Protein AF-A0A8T0YE63-F1 (afdb_monomer_lite)

pLDDT: mean 84.58, std 11.73, range [47.5, 95.56]

Radius of gyration: 15.66 Å; chains: 1; bounding box: 38×42×37 Å

InterPro domains:
  IPR003615 HNH nuclease [PF13391] (4-63)

Structure (mmCIF, N/CA/C/O backbone):
data_AF-A0A8T0YE63-F1
#
_entry.id   AF-A0A8T0YE63-F1
#
loop_
_atom_site.group_PDB
_atom_site.id
_atom_site.type_symbol
_atom_site.label_atom_id
_atom_site.label_alt_id
_atom_site.label_comp_id
_atom_site.label_asym_id
_atom_site.label_entity_id
_atom_site.label_seq_id
_atom_site.pdbx_PDB_ins_code
_atom_site.Cartn_x
_atom_site.Cartn_y
_atom_site.Cartn_z
_atom_site.occupancy
_atom_site.B_iso_or_equiv
_atom_site.auth_seq_id
_atom_site.auth_comp_id
_atom_site.auth_asym_id
_atom_site.auth_atom_id
_atom_site.pdbx_PDB_model_num
ATOM 1 N N . MET A 1 1 ? -9.826 7.645 -11.049 1.00 80.56 1 MET A N 1
ATOM 2 C CA . MET A 1 1 ? -9.793 6.708 -9.906 1.00 80.56 1 MET A CA 1
ATOM 3 C C . MET A 1 1 ? -9.048 5.464 -10.347 1.00 80.56 1 MET A C 1
ATOM 5 O O . MET A 1 1 ? -9.221 5.079 -11.497 1.00 80.56 1 MET A O 1
ATOM 9 N N . LEU A 1 2 ? -8.226 4.877 -9.484 1.00 87.38 2 LEU A N 1
ATOM 10 C CA . LEU A 1 2 ? -7.536 3.605 -9.713 1.00 87.38 2 LEU A CA 1
ATOM 11 C C . LEU A 1 2 ? -7.797 2.673 -8.531 1.00 87.38 2 LEU A C 1
ATOM 13 O O . LEU A 1 2 ? -7.897 3.144 -7.402 1.00 87.38 2 LEU A O 1
ATOM 17 N N . LEU A 1 3 ? -7.921 1.375 -8.793 1.00 87.38 3 LEU A N 1
ATOM 18 C CA . LEU A 1 3 ? -8.092 0.364 -7.751 1.00 87.38 3 LEU A CA 1
ATOM 19 C C . LEU A 1 3 ? -6.775 0.182 -6.986 1.00 87.38 3 LEU A C 1
ATOM 21 O O . LEU A 1 3 ? -5.743 -0.043 -7.607 1.00 87.38 3 LEU A O 1
ATOM 25 N N . CYS A 1 4 ? -6.813 0.228 -5.657 1.00 89.12 4 CYS A N 1
ATOM 26 C CA . CYS A 1 4 ? -5.767 -0.361 -4.830 1.00 89.12 4 CYS A CA 1
ATOM 27 C C . CYS A 1 4 ? -6.081 -1.849 -4.628 1.00 89.12 4 CYS A C 1
ATOM 29 O O . CYS A 1 4 ? -7.078 -2.179 -3.990 1.00 89.12 4 CYS A O 1
ATOM 31 N N . MET A 1 5 ? -5.233 -2.741 -5.145 1.00 89.38 5 MET A N 1
ATOM 32 C CA . MET A 1 5 ? -5.470 -4.197 -5.142 1.00 89.38 5 MET A CA 1
ATOM 33 C C . MET A 1 5 ? -5.422 -4.831 -3.743 1.00 89.38 5 MET A C 1
ATOM 35 O O . MET A 1 5 ? -6.058 -5.853 -3.500 1.00 89.38 5 MET A O 1
ATOM 39 N N . VAL A 1 6 ? -4.698 -4.221 -2.801 1.00 88.94 6 VAL A N 1
ATOM 40 C CA . VAL A 1 6 ? -4.614 -4.707 -1.410 1.00 88.94 6 VAL A CA 1
ATOM 41 C C . VAL A 1 6 ? -5.873 -4.358 -0.624 1.00 88.94 6 VAL A C 1
ATOM 43 O O . VAL A 1 6 ? -6.375 -5.161 0.153 1.00 88.94 6 VAL A O 1
ATOM 46 N N . MET A 1 7 ? -6.392 -3.151 -0.835 1.00 85.12 7 MET A N 1
ATOM 47 C CA . MET A 1 7 ? -7.549 -2.643 -0.100 1.00 85.12 7 MET A CA 1
ATOM 48 C C . MET A 1 7 ? -8.876 -2.913 -0.824 1.00 85.12 7 MET A C 1
ATOM 50 O O . MET A 1 7 ? -9.927 -2.751 -0.223 1.00 85.12 7 MET A O 1
ATOM 54 N N . ASN A 1 8 ? -8.836 -3.322 -2.097 1.00 84.00 8 ASN A N 1
ATOM 55 C CA . ASN A 1 8 ? -9.997 -3.521 -2.968 1.00 84.00 8 ASN A CA 1
ATOM 56 C C . ASN A 1 8 ? -10.913 -2.286 -3.085 1.00 84.00 8 ASN A C 1
ATOM 58 O O . ASN A 1 8 ? -12.138 -2.384 -3.094 1.00 84.00 8 ASN A O 1
ATOM 62 N N . ILE A 1 9 ? -10.308 -1.102 -3.178 1.00 81.75 9 ILE A N 1
ATOM 63 C CA . ILE A 1 9 ? -11.023 0.179 -3.239 1.00 81.75 9 ILE A CA 1
ATOM 64 C C . ILE A 1 9 ? -10.505 1.048 -4.379 1.00 81.75 9 ILE A C 1
ATOM 66 O O . ILE A 1 9 ? -9.311 1.067 -4.678 1.00 81.75 9 ILE A O 1
ATOM 70 N N . GLY A 1 10 ? -11.394 1.807 -5.014 1.00 83.25 10 GLY A N 1
ATOM 71 C CA . GLY A 1 10 ? -10.983 2.864 -5.932 1.00 83.25 10 GLY A CA 1
ATOM 72 C C . GLY A 1 10 ? -10.465 4.063 -5.146 1.00 83.25 10 GLY A C 1
ATOM 73 O O . GLY A 1 10 ? -11.158 4.545 -4.270 1.00 83.25 10 GLY A O 1
ATOM 74 N N . LEU A 1 11 ? -9.303 4.606 -5.486 1.00 85.00 11 LEU A N 1
ATOM 75 C CA . LEU A 1 11 ? -8.739 5.820 -4.889 1.00 85.00 11 LEU A CA 1
ATOM 76 C C . LEU A 1 11 ? -8.394 6.849 -5.981 1.00 85.00 11 LEU A C 1
ATOM 78 O O . LEU A 1 11 ? -8.320 6.498 -7.169 1.00 85.00 11 LEU A O 1
ATOM 82 N N . PRO A 1 12 ? -8.184 8.133 -5.635 1.00 87.56 12 PRO A N 1
ATOM 83 C CA . PRO A 1 12 ? -7.646 9.113 -6.573 1.00 87.56 12 PRO A CA 1
ATOM 84 C C . PRO A 1 12 ? -6.341 8.609 -7.204 1.00 87.56 12 PRO A C 1
ATOM 86 O O . PRO A 1 12 ? -5.456 8.094 -6.526 1.00 87.56 12 PRO A O 1
ATOM 89 N N . SER A 1 13 ? -6.189 8.764 -8.521 1.00 89.44 13 SER A N 1
ATOM 90 C CA . SER A 1 13 ? -5.016 8.240 -9.242 1.00 89.44 13 SER A CA 1
ATOM 91 C C . SER A 1 13 ? -3.697 8.897 -8.821 1.00 89.44 13 SER A C 1
ATOM 93 O O . SER A 1 13 ? -2.634 8.371 -9.107 1.00 89.44 13 SER A O 1
ATOM 95 N N . SER A 1 14 ? -3.745 10.042 -8.141 1.00 89.69 14 SER A N 1
ATOM 96 C CA . SER A 1 14 ? -2.580 10.734 -7.579 1.00 89.69 14 SER A CA 1
ATOM 97 C C . SER A 1 14 ? -1.979 10.035 -6.352 1.00 89.69 14 SER A C 1
ATOM 99 O O . SER A 1 14 ? -0.808 10.278 -6.027 1.00 89.69 14 SER A O 1
ATOM 101 N N . VAL A 1 15 ? -2.760 9.186 -5.676 1.00 90.94 15 VAL A N 1
ATOM 102 C CA . VAL A 1 15 ? -2.353 8.449 -4.469 1.00 90.94 15 VAL A CA 1
ATOM 103 C C . VAL A 1 15 ? -2.253 6.941 -4.687 1.00 90.94 15 VAL A C 1
ATOM 105 O O . VAL A 1 15 ? -1.862 6.222 -3.774 1.00 90.94 15 VAL A O 1
ATOM 108 N N . VAL A 1 16 ? -2.549 6.469 -5.897 1.00 92.62 16 VAL A N 1
ATOM 109 C CA . VAL A 1 16 ? -2.295 5.092 -6.330 1.00 92.62 16 VAL A CA 1
ATOM 110 C C . VAL A 1 16 ? -1.118 5.092 -7.292 1.00 92.62 16 VAL A C 1
ATOM 112 O O . VAL A 1 16 ? -0.994 5.990 -8.124 1.00 92.62 16 VAL A O 1
ATOM 115 N N . ILE A 1 17 ? -0.253 4.096 -7.178 1.00 94.75 17 ILE A N 1
ATOM 116 C CA . ILE A 1 17 ? 0.923 3.925 -8.024 1.00 94.75 17 ILE A CA 1
ATOM 117 C C . ILE A 1 17 ? 0.977 2.495 -8.562 1.00 94.75 17 ILE A C 1
ATOM 119 O O . ILE A 1 17 ? 0.570 1.555 -7.883 1.00 94.75 17 ILE A O 1
ATOM 123 N N . ALA A 1 18 ? 1.452 2.346 -9.798 1.00 93.94 18 ALA A N 1
ATOM 124 C CA . ALA A 1 18 ? 1.841 1.051 -10.338 1.00 93.94 18 ALA A CA 1
ATOM 125 C C . ALA A 1 18 ? 3.249 0.730 -9.824 1.00 93.94 18 ALA A C 1
ATOM 127 O O . ALA A 1 18 ? 4.222 1.318 -10.291 1.00 93.94 18 ALA A O 1
ATOM 128 N N . SER A 1 19 ? 3.330 -0.141 -8.825 1.00 94.06 19 SER A N 1
ATOM 129 C CA . SER A 1 19 ? 4.579 -0.596 -8.219 1.00 94.06 19 SER A CA 1
ATOM 130 C C . SER A 1 19 ? 5.047 -1.879 -8.898 1.00 94.06 19 SER A C 1
ATOM 132 O O . SER A 1 19 ? 4.235 -2.773 -9.146 1.00 94.06 19 SER A O 1
ATOM 134 N N . HIS A 1 20 ? 6.340 -1.975 -9.207 1.00 93.88 20 HIS A N 1
ATOM 135 C CA . HIS A 1 20 ? 6.931 -3.206 -9.727 1.00 93.88 20 HIS A CA 1
ATOM 136 C C . HIS A 1 20 ? 7.145 -4.217 -8.595 1.00 93.88 20 HIS A C 1
ATOM 138 O O . HIS A 1 20 ? 7.802 -3.897 -7.610 1.00 93.88 20 HIS A O 1
ATOM 144 N N . ILE A 1 21 ? 6.672 -5.455 -8.761 1.00 91.38 21 ILE A N 1
ATOM 145 C CA . ILE A 1 21 ? 6.924 -6.557 -7.816 1.00 91.38 21 ILE A CA 1
ATOM 146 C C . ILE A 1 21 ? 8.422 -6.877 -7.800 1.00 91.38 21 ILE A C 1
ATOM 148 O O . ILE A 1 21 ? 9.065 -6.888 -6.753 1.00 91.38 21 ILE A O 1
ATOM 152 N N . PHE A 1 22 ? 8.998 -7.107 -8.979 1.00 92.00 22 PHE A N 1
ATOM 153 C CA . PHE A 1 22 ? 10.435 -7.188 -9.176 1.00 92.00 22 PHE A CA 1
ATOM 154 C C . PHE A 1 22 ? 10.947 -5.824 -9.629 1.00 92.00 22 PHE A C 1
ATOM 156 O O . PHE A 1 22 ? 10.706 -5.407 -10.766 1.00 92.00 22 PHE A O 1
ATOM 163 N N . ARG A 1 23 ? 11.618 -5.116 -8.714 1.00 91.00 23 ARG A N 1
ATOM 164 C CA . ARG A 1 23 ? 11.999 -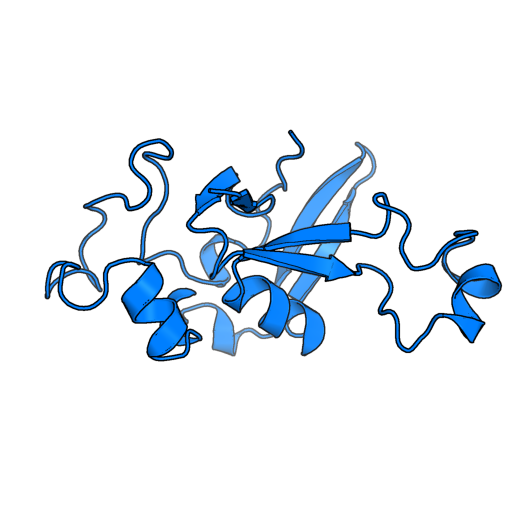3.708 -8.890 1.00 91.00 23 ARG A CA 1
ATOM 165 C C . ARG A 1 23 ? 12.789 -3.486 -10.176 1.00 91.00 23 ARG A C 1
ATOM 167 O O . ARG A 1 23 ? 13.722 -4.225 -10.493 1.00 91.00 23 ARG A O 1
ATOM 174 N N . ARG A 1 24 ? 12.467 -2.392 -10.870 1.00 91.19 24 ARG A N 1
ATOM 175 C CA . ARG A 1 24 ? 13.091 -2.003 -12.144 1.00 91.19 24 ARG A CA 1
ATOM 176 C C . ARG A 1 24 ? 14.618 -1.887 -12.069 1.00 91.19 24 ARG A C 1
ATOM 178 O O . ARG A 1 24 ? 15.307 -2.207 -13.031 1.00 91.19 24 ARG A O 1
ATOM 185 N N . GLU A 1 25 ? 15.160 -1.477 -10.923 1.00 92.25 25 GLU A N 1
ATOM 186 C CA . GLU A 1 25 ? 16.610 -1.399 -10.675 1.00 92.25 25 GLU A CA 1
ATOM 187 C C . GLU A 1 25 ? 17.334 -2.756 -10.794 1.00 92.25 25 GLU A C 1
ATOM 189 O O . GLU A 1 25 ? 18.544 -2.805 -11.028 1.00 92.25 25 GLU A O 1
ATOM 194 N N . HIS A 1 26 ? 16.594 -3.864 -10.691 1.00 92.12 26 HIS A N 1
ATOM 195 C CA . HIS A 1 26 ? 17.106 -5.226 -10.790 1.00 92.12 26 HIS A CA 1
ATOM 196 C C . HIS A 1 26 ? 16.907 -5.861 -12.172 1.00 92.12 26 HIS A C 1
ATOM 198 O O . HIS A 1 26 ? 17.144 -7.058 -12.305 1.00 92.12 26 HIS A O 1
ATOM 204 N N . ASP A 1 27 ? 16.549 -5.098 -13.213 1.00 93.75 27 ASP A N 1
ATOM 205 C CA . ASP A 1 27 ? 16.280 -5.594 -14.580 1.00 93.75 27 ASP A CA 1
ATOM 206 C C . ASP A 1 27 ? 17.330 -6.604 -15.086 1.00 93.75 27 ASP A C 1
ATOM 208 O O . ASP A 1 27 ? 16.993 -7.689 -15.549 1.00 93.75 27 ASP A O 1
ATOM 212 N N . ARG A 1 28 ? 18.623 -6.330 -14.863 1.00 94.00 28 ARG A N 1
ATOM 213 C CA . ARG A 1 28 ? 19.736 -7.226 -15.248 1.00 94.00 28 ARG A CA 1
ATOM 214 C C . ARG A 1 28 ? 19.699 -8.629 -14.617 1.00 94.00 28 ARG A C 1
ATOM 216 O O . ARG A 1 28 ? 20.447 -9.504 -15.039 1.00 94.00 28 ARG A O 1
ATOM 223 N N . LEU A 1 29 ? 18.917 -8.817 -13.557 1.00 93.88 29 LEU A N 1
ATOM 224 C CA . LEU A 1 29 ? 18.787 -10.061 -12.800 1.00 93.88 29 LEU A CA 1
ATOM 225 C C . LEU A 1 29 ? 17.470 -10.796 -13.098 1.00 93.88 29 LEU A C 1
ATOM 227 O O . LEU A 1 29 ? 17.284 -11.914 -12.617 1.00 93.88 29 LEU A O 1
ATOM 231 N N . LYS A 1 30 ? 16.555 -10.202 -13.875 1.00 92.00 30 LYS A N 1
ATOM 232 C CA . LYS A 1 30 ? 15.189 -10.719 -14.032 1.00 92.00 30 LYS A CA 1
ATOM 233 C C . LYS A 1 30 ? 15.141 -12.129 -14.624 1.00 92.00 30 LYS A C 1
ATOM 235 O O . LYS A 1 30 ? 14.406 -12.971 -14.112 1.00 92.00 30 LYS A O 1
ATOM 240 N N . ASP A 1 31 ? 15.993 -12.413 -15.610 1.00 89.25 31 ASP A N 1
ATOM 241 C CA . ASP A 1 31 ? 16.053 -13.715 -16.285 1.00 89.25 31 ASP A CA 1
ATOM 242 C C . ASP A 1 31 ? 16.477 -14.838 -15.328 1.00 89.25 31 ASP A C 1
ATOM 244 O O . ASP A 1 31 ? 16.090 -15.991 -15.507 1.00 89.25 31 ASP A O 1
ATOM 248 N N . TYR A 1 32 ? 17.241 -14.502 -14.283 1.00 90.75 32 TYR A N 1
ATOM 249 C CA . TYR A 1 32 ? 17.745 -15.464 -13.306 1.00 90.75 32 TYR A CA 1
ATOM 250 C C . TYR A 1 32 ? 16.751 -15.753 -12.179 1.00 90.75 32 TYR A C 1
ATOM 252 O O . TYR A 1 32 ? 16.684 -16.889 -11.715 1.00 90.75 32 TYR A O 1
ATOM 260 N N . PHE A 1 33 ? 16.002 -14.745 -11.718 1.00 88.62 33 PHE A N 1
ATOM 261 C CA . PHE A 1 33 ? 15.151 -14.884 -10.528 1.00 88.62 33 PHE A CA 1
ATOM 262 C C . PHE A 1 33 ? 13.671 -15.075 -10.836 1.00 88.62 33 PHE A C 1
ATOM 264 O O . PHE A 1 33 ? 13.019 -15.885 -10.185 1.00 88.62 33 PHE A O 1
ATOM 271 N N . VAL A 1 34 ? 13.136 -14.324 -11.797 1.00 86.94 34 VAL A N 1
ATOM 272 C CA . VAL A 1 34 ? 11.685 -14.237 -12.030 1.00 86.94 34 VAL A CA 1
ATOM 273 C C . VAL A 1 34 ? 11.279 -14.645 -13.445 1.00 86.94 34 VAL A C 1
ATOM 275 O O . VAL A 1 34 ? 10.095 -14.818 -13.705 1.00 86.94 34 VAL A O 1
ATOM 278 N N . GLN A 1 35 ? 12.249 -14.846 -14.346 1.00 88.50 35 GLN A N 1
ATOM 279 C CA . GLN A 1 35 ? 12.048 -15.328 -15.719 1.00 88.50 35 GLN A CA 1
ATOM 280 C C . GLN A 1 35 ? 11.025 -14.495 -16.517 1.00 88.50 35 GLN A C 1
ATOM 282 O O . GLN A 1 35 ? 10.300 -15.016 -17.366 1.00 88.50 35 GLN A O 1
ATOM 287 N N . ILE A 1 36 ? 10.964 -13.187 -16.253 1.00 89.12 36 ILE A N 1
ATOM 288 C CA . ILE A 1 36 ? 10.141 -12.243 -17.018 1.00 89.12 36 ILE A CA 1
ATOM 289 C C . ILE A 1 36 ? 10.972 -11.643 -18.154 1.00 89.12 36 ILE A C 1
ATOM 291 O O . ILE A 1 36 ? 12.093 -11.193 -17.941 1.00 89.12 36 ILE A O 1
ATOM 295 N N . ALA A 1 37 ? 10.417 -11.614 -19.367 1.00 89.56 37 ALA A N 1
ATOM 296 C CA . ALA A 1 37 ? 11.120 -11.085 -20.538 1.00 89.56 37 ALA A CA 1
ATOM 297 C C . ALA A 1 37 ? 11.226 -9.550 -20.512 1.00 89.56 37 ALA A C 1
ATOM 299 O O . ALA A 1 37 ? 12.247 -8.975 -20.893 1.00 89.56 37 ALA A O 1
ATOM 300 N N . ASP A 1 38 ? 10.177 -8.882 -20.033 1.00 92.94 38 ASP A N 1
ATOM 301 C CA . ASP A 1 38 ? 10.102 -7.431 -19.908 1.00 92.94 38 ASP A CA 1
ATOM 302 C C . ASP A 1 38 ? 9.941 -7.049 -18.432 1.00 92.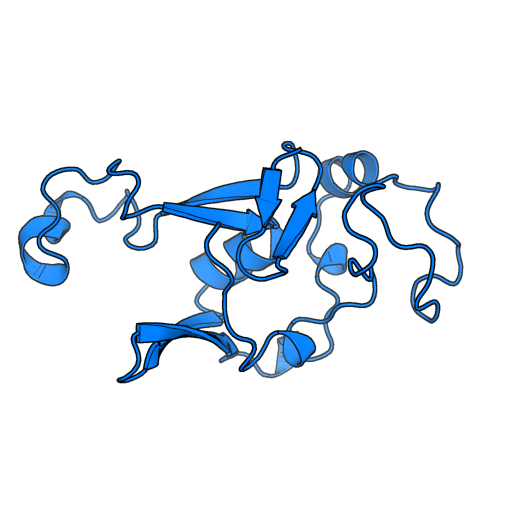94 38 ASP A C 1
ATOM 304 O O . ASP A 1 38 ? 9.106 -7.608 -17.724 1.00 92.94 38 ASP A O 1
ATOM 308 N N . ILE A 1 39 ? 10.768 -6.114 -17.963 1.00 93.38 39 ILE A N 1
ATOM 309 C CA . ILE A 1 39 ? 10.691 -5.603 -16.589 1.00 93.38 39 ILE A CA 1
ATOM 310 C C . ILE A 1 39 ? 9.446 -4.734 -16.394 1.00 93.38 39 ILE A C 1
ATOM 312 O O . ILE A 1 39 ? 8.917 -4.668 -15.287 1.00 93.38 39 ILE A O 1
ATOM 316 N N . ASP A 1 40 ? 8.961 -4.122 -17.478 1.00 94.19 40 ASP A N 1
ATOM 317 C CA . ASP A 1 40 ? 7.759 -3.292 -17.530 1.00 94.19 40 ASP A CA 1
ATOM 318 C C . ASP A 1 40 ? 6.500 -4.101 -17.912 1.00 94.19 40 ASP A C 1
ATOM 320 O O . ASP A 1 40 ? 5.447 -3.524 -18.187 1.00 94.19 40 ASP A O 1
ATOM 324 N N . ASP A 1 41 ? 6.579 -5.440 -17.899 1.00 92.56 41 ASP A N 1
ATOM 325 C CA . ASP A 1 41 ? 5.418 -6.309 -18.097 1.00 92.56 41 ASP A CA 1
ATOM 326 C C . ASP A 1 41 ? 4.345 -6.017 -17.038 1.00 92.56 41 ASP A C 1
ATOM 328 O O . ASP A 1 41 ? 4.627 -5.957 -15.841 1.00 92.56 41 ASP A O 1
ATOM 332 N N . VAL A 1 42 ? 3.089 -5.886 -17.466 1.00 90.62 42 VAL A N 1
ATOM 333 C CA . VAL A 1 42 ? 1.955 -5.609 -16.569 1.00 90.62 42 VAL A CA 1
ATOM 334 C C . VAL A 1 42 ? 1.786 -6.667 -15.475 1.00 90.62 42 VAL A C 1
ATOM 336 O O . VAL A 1 42 ? 1.278 -6.356 -14.403 1.00 90.62 42 VAL A O 1
ATOM 339 N N . ARG A 1 43 ? 2.247 -7.903 -15.712 1.00 88.19 43 ARG A N 1
ATOM 340 C CA . ARG A 1 43 ? 2.251 -9.000 -14.731 1.00 88.19 43 ARG A CA 1
ATOM 341 C C . ARG A 1 43 ? 3.273 -8.793 -13.612 1.00 88.19 43 ARG A C 1
ATOM 343 O O . ARG A 1 43 ? 3.152 -9.417 -12.567 1.00 88.19 43 ARG A O 1
ATOM 350 N N . ASN A 1 44 ? 4.261 -7.923 -13.821 1.00 91.38 44 ASN A N 1
ATOM 351 C CA . ASN A 1 44 ? 5.218 -7.488 -12.807 1.00 91.38 44 ASN A CA 1
ATOM 352 C C . ASN A 1 44 ? 4.721 -6.246 -12.041 1.00 91.38 44 ASN A C 1
ATOM 354 O O . ASN A 1 44 ? 5.488 -5.652 -11.293 1.00 91.38 44 ASN A O 1
ATOM 358 N N . GLY A 1 45 ? 3.471 -5.811 -12.236 1.00 91.62 45 GLY A N 1
ATOM 359 C CA . GLY A 1 45 ? 2.926 -4.596 -11.635 1.00 91.62 45 GLY A CA 1
ATOM 360 C C . GLY A 1 45 ? 1.786 -4.856 -10.651 1.00 91.62 45 GLY A C 1
ATOM 361 O O . GLY A 1 45 ? 0.904 -5.671 -10.906 1.00 91.62 45 GLY A O 1
ATOM 362 N N . LEU A 1 46 ? 1.754 -4.091 -9.560 1.00 92.31 46 LEU A N 1
ATOM 363 C CA . LEU A 1 46 ? 0.617 -3.990 -8.644 1.00 92.31 46 LEU A CA 1
ATOM 364 C C . LEU A 1 46 ? 0.145 -2.542 -8.545 1.00 92.31 46 LEU A C 1
ATOM 366 O O . LEU A 1 46 ? 0.951 -1.621 -8.425 1.00 92.31 46 LEU A O 1
ATOM 370 N N . LEU A 1 47 ? -1.172 -2.330 -8.540 1.00 93.12 47 LEU A N 1
ATOM 371 C CA . LEU A 1 47 ? -1.741 -1.020 -8.228 1.00 93.12 47 LEU A CA 1
ATOM 372 C C . LEU A 1 47 ? -1.897 -0.884 -6.714 1.00 93.12 47 LEU A C 1
ATOM 374 O O . LEU A 1 47 ? -2.780 -1.490 -6.098 1.00 93.12 47 LEU A O 1
ATOM 378 N N . LEU A 1 48 ? -1.024 -0.082 -6.115 1.00 93.50 48 LEU A N 1
ATOM 379 C CA . LEU A 1 48 ? -0.912 0.075 -4.672 1.00 93.50 48 LEU A CA 1
ATOM 380 C C . LEU A 1 48 ? -1.241 1.501 -4.248 1.00 93.50 48 LEU A C 1
ATOM 382 O O . LEU A 1 48 ? -0.921 2.473 -4.930 1.00 93.50 48 LEU A O 1
ATOM 386 N N . PHE A 1 49 ? -1.869 1.625 -3.084 1.00 93.19 49 PHE A N 1
ATOM 387 C CA . PHE A 1 49 ? -1.946 2.897 -2.384 1.00 93.19 49 PHE A CA 1
ATOM 388 C C . PHE A 1 49 ? -0.535 3.276 -1.919 1.00 93.19 49 PHE A C 1
ATOM 390 O O . PHE A 1 49 ? 0.181 2.419 -1.407 1.00 93.19 49 PHE A O 1
ATOM 397 N N . LYS A 1 50 ? -0.122 4.534 -2.103 1.00 95.50 50 LYS A N 1
ATOM 398 C CA . LYS A 1 50 ? 1.271 4.964 -1.873 1.00 95.50 50 LYS A CA 1
ATOM 399 C C . LYS A 1 50 ? 1.867 4.561 -0.515 1.00 95.50 50 LYS A C 1
ATOM 401 O O . LYS A 1 50 ? 2.978 4.057 -0.523 1.00 95.50 50 LYS A O 1
ATOM 406 N N . PRO A 1 51 ? 1.157 4.665 0.623 1.00 94.62 51 PRO A N 1
ATOM 407 C CA . PRO A 1 51 ? 1.654 4.151 1.901 1.00 94.62 51 PRO A CA 1
ATOM 408 C C . PRO A 1 51 ? 2.030 2.666 1.891 1.00 94.62 51 PRO A C 1
ATOM 410 O O . PRO A 1 51 ? 3.000 2.274 2.530 1.00 94.62 51 PRO A O 1
ATOM 413 N N . ILE A 1 52 ? 1.264 1.842 1.170 1.00 94.44 52 ILE A N 1
ATOM 414 C CA . ILE A 1 52 ? 1.516 0.402 1.038 1.00 94.44 52 ILE A CA 1
ATOM 415 C C . ILE A 1 52 ? 2.710 0.167 0.114 1.00 94.44 52 ILE A C 1
ATOM 417 O O . ILE A 1 52 ? 3.546 -0.675 0.410 1.00 94.44 52 ILE A O 1
ATOM 421 N N . GLU A 1 53 ? 2.802 0.917 -0.986 1.00 95.56 53 GLU A N 1
ATOM 422 C CA . GLU A 1 53 ? 3.953 0.841 -1.887 1.00 95.56 53 GLU A CA 1
ATOM 423 C C . GLU A 1 53 ? 5.255 1.222 -1.184 1.00 95.56 53 GLU A C 1
ATOM 425 O O . GLU A 1 53 ? 6.216 0.470 -1.279 1.00 95.56 53 GLU A O 1
ATOM 430 N N . SER A 1 54 ? 5.275 2.312 -0.417 1.00 94.50 54 SER A N 1
ATOM 431 C CA . SER A 1 54 ? 6.487 2.734 0.286 1.00 94.50 54 SER A CA 1
ATOM 432 C C . SER A 1 54 ? 6.915 1.701 1.333 1.00 94.50 54 SER A C 1
ATOM 434 O O . SER A 1 54 ? 8.082 1.342 1.388 1.00 94.50 54 SER A O 1
ATOM 436 N N . ALA A 1 55 ? 5.967 1.125 2.083 1.00 94.00 55 ALA A N 1
ATOM 437 C CA . ALA A 1 55 ? 6.266 0.030 3.012 1.00 94.00 55 ALA A CA 1
ATOM 438 C C . ALA A 1 55 ? 6.769 -1.244 2.303 1.00 94.00 55 ALA A C 1
ATOM 440 O O . ALA A 1 55 ? 7.542 -2.010 2.875 1.00 94.00 55 ALA A O 1
ATOM 441 N N . PHE A 1 56 ? 6.316 -1.506 1.073 1.00 93.25 56 PHE A N 1
ATOM 442 C CA . PHE A 1 56 ? 6.805 -2.632 0.274 1.00 93.25 56 PHE A CA 1
ATOM 443 C C . PHE A 1 56 ? 8.237 -2.387 -0.211 1.00 93.25 56 PHE A C 1
ATOM 445 O O . PHE A 1 56 ? 9.090 -3.262 -0.074 1.00 93.25 56 PHE A O 1
ATOM 452 N N . ASP A 1 57 ? 8.513 -1.185 -0.710 1.00 91.31 57 ASP A N 1
ATOM 453 C CA . ASP A 1 57 ? 9.834 -0.776 -1.186 1.00 91.31 57 ASP A CA 1
ATOM 454 C C . ASP A 1 57 ? 10.882 -0.710 -0.060 1.00 91.31 57 ASP A C 1
ATOM 456 O O . ASP A 1 57 ? 12.045 -1.054 -0.288 1.00 91.31 57 ASP A O 1
ATOM 460 N N . ASP A 1 58 ? 10.465 -0.340 1.154 1.00 92.06 58 ASP A N 1
ATOM 461 C CA . ASP A 1 58 ? 11.302 -0.307 2.363 1.00 92.06 58 ASP A CA 1
ATOM 462 C C . ASP A 1 58 ? 11.450 -1.685 3.044 1.00 92.06 58 ASP A C 1
ATOM 464 O O . ASP A 1 58 ? 12.139 -1.814 4.056 1.00 92.06 58 ASP A O 1
ATOM 468 N N . LEU A 1 59 ? 10.862 -2.741 2.464 1.00 91.00 59 LEU A N 1
ATOM 469 C CA . LEU A 1 59 ? 10.885 -4.124 2.965 1.00 91.00 59 LEU A CA 1
ATOM 470 C C . LEU A 1 59 ? 10.182 -4.328 4.324 1.00 91.00 59 LEU A C 1
ATOM 472 O O . LEU A 1 59 ? 10.388 -5.352 4.982 1.00 91.00 59 LEU A O 1
ATOM 476 N N . ASP A 1 60 ? 9.314 -3.401 4.734 1.00 93.81 60 ASP A N 1
ATOM 477 C CA . ASP A 1 60 ? 8.486 -3.536 5.939 1.00 93.81 60 ASP A CA 1
ATOM 478 C C . ASP A 1 60 ? 7.345 -4.549 5.744 1.00 93.81 60 ASP A C 1
ATOM 480 O O . ASP A 1 60 ? 6.872 -5.162 6.711 1.00 93.81 60 ASP A O 1
ATOM 484 N N . ILE A 1 61 ? 6.913 -4.746 4.493 1.00 93.44 61 ILE A N 1
ATOM 485 C CA . ILE A 1 61 ? 5.910 -5.737 4.091 1.00 93.44 61 ILE A CA 1
ATOM 486 C C . ILE A 1 61 ? 6.395 -6.593 2.913 1.00 93.44 61 ILE A C 1
ATOM 488 O O . ILE A 1 61 ? 7.262 -6.188 2.144 1.00 93.44 61 ILE A O 1
ATOM 492 N N . ALA A 1 62 ? 5.775 -7.755 2.710 1.00 92.75 62 ALA A N 1
ATOM 493 C CA . ALA A 1 62 ? 5.834 -8.482 1.440 1.00 92.75 62 ALA A CA 1
ATOM 494 C C . ALA A 1 62 ? 4.482 -9.091 1.079 1.00 92.75 62 ALA A C 1
ATOM 496 O O . ALA A 1 62 ? 3.590 -9.219 1.917 1.00 92.75 62 ALA A O 1
ATOM 497 N N . PHE A 1 63 ? 4.359 -9.520 -0.172 1.00 91.88 63 PHE A N 1
ATOM 498 C CA . PHE A 1 63 ? 3.234 -10.317 -0.634 1.00 91.88 63 PHE A CA 1
ATOM 499 C C . PHE A 1 63 ? 3.617 -11.794 -0.623 1.00 91.88 63 PHE A C 1
ATOM 501 O O . PHE A 1 63 ? 4.616 -12.194 -1.220 1.00 91.88 63 PHE A O 1
ATOM 508 N N . LEU A 1 64 ? 2.826 -12.598 0.075 1.00 92.56 64 LEU A N 1
ATOM 509 C CA . LEU A 1 64 ? 2.946 -14.049 0.091 1.00 92.56 64 LEU A CA 1
ATOM 510 C C . LEU A 1 64 ? 1.897 -14.635 -0.840 1.00 92.56 64 LEU A C 1
ATOM 512 O O . LEU A 1 64 ? 0.789 -14.114 -0.898 1.00 92.56 64 LEU A O 1
ATOM 516 N N . VAL A 1 65 ? 2.227 -15.728 -1.516 1.00 90.25 65 VAL A N 1
ATOM 517 C CA . VAL A 1 65 ? 1.271 -16.531 -2.280 1.00 90.25 65 VAL A CA 1
ATOM 518 C C . VAL A 1 65 ? 1.177 -17.908 -1.637 1.00 90.25 65 VAL A C 1
ATOM 520 O O . VAL A 1 65 ? 2.199 -18.493 -1.265 1.00 90.25 65 VAL A O 1
ATOM 523 N N . ASP A 1 66 ? -0.041 -18.398 -1.438 1.00 88.81 66 ASP A N 1
ATOM 524 C CA . ASP A 1 66 ? -0.265 -19.744 -0.925 1.00 88.81 66 ASP A CA 1
ATOM 525 C C . ASP A 1 66 ? -0.426 -20.778 -2.055 1.00 88.81 66 ASP A C 1
ATOM 527 O O . ASP A 1 66 ? -0.167 -20.512 -3.226 1.00 88.81 66 ASP A O 1
ATOM 531 N N . LYS A 1 67 ? -0.799 -22.010 -1.694 1.00 90.31 67 LYS A N 1
ATOM 532 C CA . LYS A 1 67 ? -0.958 -23.117 -2.653 1.00 90.31 67 LYS A CA 1
ATOM 533 C C . LYS A 1 67 ? -2.219 -23.005 -3.514 1.00 90.31 67 LYS A C 1
ATOM 535 O O . LYS A 1 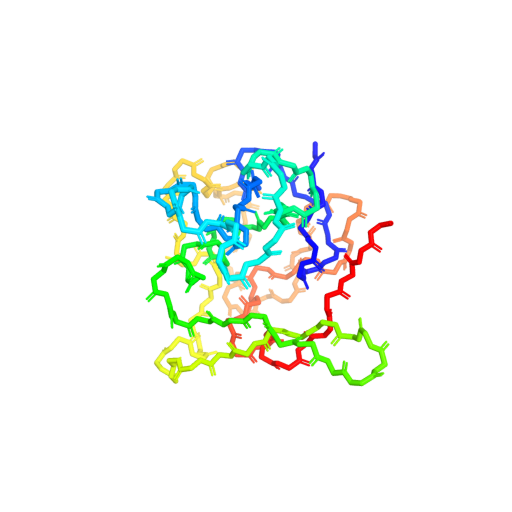67 ? -2.355 -23.779 -4.457 1.00 90.31 67 LYS A O 1
ATOM 540 N N . GLU A 1 68 ? -3.138 -22.120 -3.152 1.00 89.50 68 GLU A N 1
ATOM 541 C CA . GLU A 1 68 ? -4.388 -21.848 -3.863 1.00 89.50 68 GLU A CA 1
ATOM 542 C C . GLU A 1 68 ? -4.267 -20.572 -4.715 1.00 89.50 68 GLU A C 1
ATOM 544 O O . GLU A 1 68 ? -5.275 -20.019 -5.153 1.00 89.50 68 GLU A O 1
ATOM 549 N N . ASP A 1 69 ? -3.032 -20.106 -4.948 1.00 85.62 69 ASP A N 1
ATOM 550 C CA . ASP A 1 69 ? -2.702 -18.855 -5.633 1.00 85.62 69 ASP A CA 1
ATOM 551 C C . ASP A 1 69 ? -3.333 -17.614 -4.969 1.00 85.62 69 ASP A C 1
ATOM 553 O O . ASP A 1 69 ? -3.510 -16.564 -5.596 1.00 85.62 69 ASP A O 1
ATOM 557 N N . GLN A 1 70 ? -3.651 -17.696 -3.670 1.00 88.12 70 GLN A N 1
ATOM 558 C CA . GLN A 1 70 ? -4.142 -16.558 -2.910 1.00 88.12 70 GLN A CA 1
ATOM 559 C C . GLN A 1 70 ? -2.966 -15.719 -2.416 1.00 88.12 70 GLN A C 1
ATOM 561 O O . GLN A 1 70 ? -2.125 -16.157 -1.627 1.00 88.12 70 GLN A O 1
ATOM 566 N N . PHE A 1 71 ? -2.936 -14.466 -2.862 1.00 89.69 71 PHE A N 1
ATOM 567 C CA . PHE A 1 71 ? -1.957 -13.493 -2.405 1.00 89.69 71 PHE A CA 1
ATOM 568 C C . PHE A 1 71 ? -2.412 -12.851 -1.099 1.00 89.69 71 PHE A C 1
ATOM 570 O O . PHE A 1 71 ? -3.554 -12.408 -1.005 1.00 89.69 71 PHE A O 1
ATOM 577 N N . THR A 1 72 ? -1.524 -12.738 -0.116 1.00 91.19 72 THR A N 1
ATOM 578 C CA . THR A 1 72 ? -1.760 -12.036 1.153 1.00 91.19 72 THR A CA 1
ATOM 579 C C . THR A 1 72 ? -0.636 -11.052 1.442 1.00 91.19 72 THR A C 1
ATOM 581 O O . THR A 1 72 ? 0.511 -11.275 1.057 1.00 91.19 72 THR A O 1
ATOM 584 N N . LEU A 1 73 ? -0.949 -9.949 2.120 1.00 92.44 73 LEU A N 1
ATOM 585 C CA . LEU A 1 73 ? 0.074 -9.040 2.638 1.00 92.44 73 LEU A CA 1
ATOM 586 C C . LEU A 1 73 ? 0.622 -9.594 3.955 1.00 92.44 73 LEU A C 1
ATOM 588 O O . LEU A 1 73 ? -0.147 -9.959 4.838 1.00 92.44 73 LEU A O 1
ATOM 592 N N . LYS A 1 74 ? 1.944 -9.620 4.113 1.00 94.56 74 LYS A N 1
ATOM 593 C CA . LYS A 1 74 ? 2.623 -9.947 5.366 1.00 94.56 74 LYS A CA 1
ATOM 594 C C . LYS A 1 74 ? 3.377 -8.733 5.881 1.00 94.56 74 LYS A C 1
ATOM 596 O O . LYS A 1 74 ? 4.233 -8.208 5.178 1.00 94.56 74 LYS A O 1
ATOM 601 N N . LEU A 1 75 ? 3.089 -8.333 7.115 1.00 94.81 75 LEU A N 1
ATOM 602 C CA . LEU A 1 75 ? 3.845 -7.308 7.833 1.00 94.81 75 LEU A CA 1
ATOM 603 C C . LEU A 1 75 ? 5.026 -7.946 8.576 1.00 94.81 75 LEU A C 1
ATOM 605 O O . LEU A 1 75 ? 4.836 -8.902 9.335 1.00 94.81 75 LEU A O 1
ATOM 609 N N . PHE A 1 76 ? 6.233 -7.414 8.374 1.00 92.75 76 PHE A N 1
ATOM 610 C CA . PHE A 1 76 ? 7.441 -7.837 9.092 1.00 92.75 76 PHE A CA 1
ATOM 611 C C . PHE A 1 76 ? 7.831 -6.875 10.204 1.00 92.75 76 PHE A C 1
ATOM 613 O O . PHE A 1 76 ? 8.369 -7.316 11.219 1.00 92.75 76 PHE A O 1
ATOM 620 N N . ASN A 1 77 ? 7.542 -5.584 10.033 1.00 88.06 77 ASN A N 1
ATOM 621 C CA . ASN A 1 77 ? 7.864 -4.567 11.019 1.00 88.06 77 ASN A CA 1
ATOM 622 C C . ASN A 1 77 ? 6.705 -4.375 12.020 1.00 88.06 77 ASN A C 1
ATOM 624 O O . ASN A 1 77 ? 5.671 -3.800 11.664 1.00 88.06 77 ASN A O 1
ATOM 628 N N . PRO A 1 78 ? 6.830 -4.845 13.277 1.00 86.62 78 PRO A N 1
ATOM 629 C CA . PRO A 1 78 ? 5.747 -4.760 14.252 1.00 86.62 78 PRO A CA 1
ATOM 630 C C . PRO A 1 78 ? 5.434 -3.320 14.676 1.00 86.62 78 PRO A C 1
ATOM 632 O O . PRO A 1 78 ? 4.299 -3.057 15.072 1.00 86.62 78 PRO A O 1
ATOM 635 N N . ASP A 1 79 ? 6.383 -2.388 14.547 1.00 88.00 79 ASP A N 1
ATOM 636 C CA . ASP A 1 79 ? 6.191 -0.982 14.927 1.00 88.00 79 ASP A CA 1
ATOM 637 C C . ASP A 1 79 ? 5.166 -0.287 14.021 1.00 88.00 79 ASP A C 1
ATOM 639 O O . ASP A 1 79 ? 4.493 0.662 14.423 1.00 88.00 79 ASP A O 1
ATOM 643 N N . PHE A 1 80 ? 4.974 -0.804 12.805 1.00 87.19 80 PHE A N 1
ATOM 644 C CA . PHE A 1 80 ? 3.983 -0.300 11.859 1.00 87.19 80 PHE A CA 1
ATOM 645 C C . PHE A 1 80 ? 2.574 -0.807 12.147 1.00 87.19 80 PHE A C 1
ATOM 647 O O . PHE 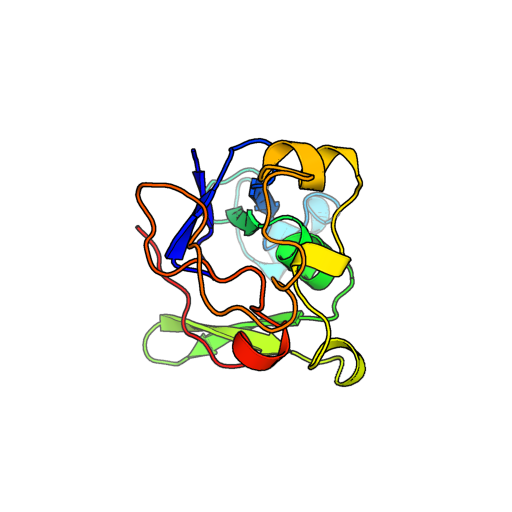A 1 80 ? 1.614 -0.263 11.608 1.00 87.19 80 PHE A O 1
ATOM 654 N N . LYS A 1 81 ? 2.411 -1.820 13.005 1.00 90.69 81 LYS A N 1
ATOM 655 C CA . LYS A 1 81 ? 1.129 -2.506 13.194 1.00 90.69 81 LYS A CA 1
ATOM 656 C C . LYS A 1 81 ? -0.011 -1.552 13.558 1.00 90.69 81 LYS A C 1
ATOM 658 O O . LYS A 1 81 ? -1.112 -1.723 13.051 1.00 90.69 81 LYS A O 1
ATOM 663 N N . SER A 1 82 ? 0.245 -0.560 14.410 1.00 89.88 82 SER A N 1
ATOM 664 C CA . SER A 1 82 ? -0.747 0.446 14.816 1.00 89.88 82 SER A CA 1
ATOM 665 C C . SER A 1 82 ? -0.702 1.733 13.992 1.00 89.88 82 SER A C 1
ATOM 667 O O . SER A 1 82 ? -1.506 2.625 14.240 1.00 89.88 82 SER A O 1
ATOM 669 N N . LYS A 1 83 ? 0.240 1.865 13.051 1.00 91.06 83 LYS A N 1
ATOM 670 C CA . LYS A 1 83 ? 0.378 3.066 12.227 1.00 91.06 83 LYS A CA 1
ATOM 671 C C . LYS A 1 83 ? -0.730 3.098 11.182 1.00 91.06 83 LYS A C 1
ATOM 673 O O . LYS A 1 83 ? -0.976 2.091 10.508 1.00 91.06 83 LYS A O 1
ATOM 678 N N . LEU A 1 84 ? -1.375 4.250 11.031 1.00 89.75 84 LEU A N 1
ATOM 679 C CA . LEU A 1 84 ? -2.393 4.449 10.010 1.00 89.75 84 LEU A CA 1
ATOM 680 C C . LEU A 1 84 ? -1.719 4.567 8.647 1.00 89.75 84 LEU A C 1
ATOM 682 O O . LEU A 1 84 ? -0.643 5.152 8.514 1.00 89.75 84 LEU A O 1
ATOM 686 N N . LEU A 1 85 ? -2.358 4.036 7.606 1.00 90.56 85 LEU A N 1
ATOM 687 C CA . LEU A 1 85 ? -1.830 4.180 6.248 1.00 90.56 85 LEU A CA 1
ATOM 688 C C . LEU A 1 85 ? -1.685 5.663 5.878 1.00 90.56 85 LEU A C 1
ATOM 690 O O . LEU A 1 85 ? -0.702 6.061 5.257 1.00 90.56 85 LEU A O 1
ATOM 694 N N . VAL A 1 86 ? -2.647 6.489 6.289 1.00 88.44 86 VAL A N 1
ATOM 695 C CA . VAL A 1 86 ? -2.669 7.915 5.957 1.00 88.44 86 VAL A CA 1
ATOM 696 C C . VAL A 1 86 ? -1.566 8.725 6.648 1.00 88.44 86 VAL A C 1
ATOM 698 O O . VAL A 1 86 ? -1.136 9.724 6.080 1.00 88.44 86 VAL A O 1
ATOM 701 N N . ASP A 1 87 ? -1.020 8.257 7.777 1.00 88.56 87 ASP A N 1
ATOM 702 C CA . ASP A 1 87 ? 0.104 8.913 8.471 1.00 88.56 87 ASP A CA 1
ATOM 703 C C . ASP A 1 87 ? 1.394 8.900 7.639 1.00 88.56 87 ASP A C 1
ATOM 705 O O . ASP A 1 87 ? 2.318 9.675 7.879 1.00 88.56 87 ASP A O 1
ATOM 709 N N . SER A 1 88 ? 1.489 7.990 6.666 1.00 90.62 88 SER A N 1
ATOM 710 C CA . SER A 1 88 ? 2.628 7.894 5.749 1.00 90.62 88 SER A CA 1
ATOM 711 C C . SER A 1 88 ? 2.462 8.765 4.497 1.00 90.62 88 SER A C 1
ATOM 713 O O . SER A 1 88 ? 3.321 8.739 3.616 1.00 90.62 88 SER A O 1
ATOM 715 N N . LEU A 1 89 ? 1.368 9.520 4.371 1.00 90.69 89 LEU A N 1
ATOM 716 C CA . LEU A 1 89 ? 1.146 10.393 3.224 1.00 90.69 89 LEU A CA 1
ATOM 717 C C . LEU A 1 89 ? 1.912 11.708 3.362 1.00 90.69 89 LEU A C 1
ATOM 719 O O . LEU A 1 89 ? 2.020 12.304 4.429 1.00 90.69 89 LEU A O 1
ATOM 723 N N . THR A 1 90 ? 2.368 12.230 2.228 1.00 91.81 90 THR A N 1
ATOM 724 C CA . THR A 1 90 ? 2.794 13.635 2.156 1.00 91.81 90 THR A CA 1
ATOM 725 C C . THR A 1 90 ? 1.575 14.557 2.136 1.00 91.81 90 THR A C 1
ATOM 727 O O . THR A 1 90 ? 0.512 14.157 1.658 1.00 91.81 90 THR A O 1
ATOM 730 N N . GLN A 1 91 ? 1.739 15.826 2.529 1.00 89.25 91 GLN A N 1
ATOM 731 C CA . GLN A 1 91 ? 0.651 16.817 2.501 1.00 89.25 91 GLN A CA 1
ATOM 732 C C . GLN A 1 91 ? -0.080 16.858 1.148 1.00 89.25 91 GLN A C 1
ATOM 734 O O . GLN A 1 91 ? -1.299 16.806 1.087 1.00 89.25 91 GLN A O 1
ATOM 739 N N . LYS A 1 92 ? 0.661 16.833 0.033 1.00 90.62 92 LYS A N 1
ATOM 740 C CA . LYS A 1 92 ? 0.068 16.834 -1.315 1.00 90.62 92 LYS A CA 1
ATOM 741 C C . LYS A 1 92 ? -0.808 15.604 -1.590 1.00 90.62 92 LYS A C 1
ATOM 743 O O . LYS A 1 92 ? -1.787 15.692 -2.328 1.00 90.62 92 LYS A O 1
ATOM 748 N N . GLN A 1 93 ? -0.416 14.437 -1.084 1.00 90.38 93 GLN A N 1
ATOM 749 C CA . GLN A 1 93 ? -1.188 13.204 -1.250 1.00 90.38 93 GLN A CA 1
ATOM 750 C C . GLN A 1 93 ? -2.418 13.210 -0.337 1.00 90.38 93 GLN A C 1
ATOM 752 O O . GLN A 1 93 ? -3.486 12.776 -0.758 1.00 90.38 93 GLN A O 1
ATOM 757 N N . TRP A 1 94 ? -2.272 13.754 0.871 1.00 86.50 94 TRP A N 1
ATOM 758 C CA . TRP A 1 94 ? -3.364 13.972 1.811 1.00 86.50 94 TRP A CA 1
ATOM 759 C C . TRP A 1 94 ? -4.438 14.907 1.248 1.00 86.50 94 TRP A C 1
ATOM 761 O O . TRP A 1 94 ? -5.615 14.546 1.201 1.00 86.50 94 TRP A O 1
ATOM 771 N N . ASP A 1 95 ? -4.035 16.055 0.705 1.00 86.19 95 ASP A N 1
ATOM 772 C CA . ASP A 1 95 ? -4.952 17.006 0.073 1.00 86.19 95 ASP A CA 1
ATOM 773 C C . ASP A 1 95 ? -5.725 16.347 -1.081 1.00 86.19 95 ASP A C 1
ATOM 775 O O . ASP A 1 95 ? -6.919 16.581 -1.264 1.00 86.19 95 ASP A O 1
ATOM 779 N N . ALA A 1 96 ? -5.070 15.455 -1.833 1.00 84.81 96 ALA A N 1
ATOM 780 C CA . ALA A 1 96 ? -5.699 14.726 -2.929 1.00 84.81 96 ALA A CA 1
ATOM 781 C C . ALA A 1 96 ? -6.734 13.675 -2.482 1.00 84.81 96 ALA A C 1
ATOM 783 O O . ALA A 1 96 ? -7.573 13.287 -3.297 1.00 84.81 96 ALA A O 1
ATOM 784 N N . LEU A 1 97 ? -6.687 13.214 -1.227 1.00 80.44 97 LEU A N 1
ATOM 785 C CA . LEU A 1 97 ? -7.716 12.354 -0.629 1.00 80.44 97 LEU A CA 1
ATOM 786 C C . LEU A 1 97 ? -8.914 13.140 -0.079 1.00 80.44 97 LEU A C 1
ATOM 788 O O . LEU A 1 97 ? -9.970 12.548 0.131 1.00 80.44 97 LEU A O 1
ATOM 792 N N . GLY A 1 98 ? -8.772 14.452 0.121 1.00 76.94 98 GLY A N 1
ATOM 793 C CA . GLY A 1 98 ? -9.813 15.315 0.687 1.00 76.94 98 GLY A CA 1
ATOM 794 C C . GLY A 1 98 ? -9.308 16.285 1.756 1.00 76.94 98 GLY A C 1
ATOM 795 O O . GLY A 1 98 ? -10.040 17.211 2.112 1.00 76.94 98 GLY A O 1
ATOM 796 N N . GLY A 1 99 ? -8.068 16.122 2.231 1.00 75.69 99 GLY A N 1
ATOM 797 C CA . GLY A 1 99 ? -7.417 17.059 3.145 1.00 75.69 99 GLY A CA 1
ATOM 798 C C . GLY A 1 99 ? -8.238 17.354 4.407 1.00 75.69 99 GLY A C 1
ATOM 799 O O . GLY A 1 99 ? -8.732 16.451 5.073 1.00 75.69 99 GLY A O 1
ATOM 800 N N . GLU A 1 100 ? -8.435 18.641 4.702 1.00 65.62 100 GLU A N 1
ATOM 801 C CA . GLU A 1 100 ? -9.226 19.143 5.844 1.00 65.62 100 GLU A CA 1
ATOM 802 C C . GLU A 1 100 ? -10.733 18.830 5.770 1.00 65.62 100 GLU A C 1
ATOM 804 O O . GLU A 1 100 ? -11.456 19.051 6.736 1.00 65.62 100 GLU A O 1
ATOM 809 N N . SER A 1 101 ? -11.230 18.300 4.645 1.00 67.69 101 SER A N 1
ATOM 810 C CA . SER A 1 101 ? -12.629 17.849 4.530 1.00 67.69 101 SER A CA 1
ATOM 811 C C . SER A 1 101 ? -12.872 16.511 5.243 1.00 67.69 101 SER A C 1
ATOM 813 O O . SER A 1 101 ? -13.982 15.973 5.211 1.00 67.69 101 SER A O 1
ATOM 815 N N . ILE A 1 102 ? -11.825 15.945 5.845 1.00 66.38 102 ILE A N 1
ATOM 816 C CA . ILE A 1 102 ? -11.874 14.745 6.668 1.00 66.38 102 ILE A CA 1
ATOM 817 C C . ILE A 1 102 ? -12.326 15.146 8.083 1.00 66.38 102 ILE A C 1
ATOM 819 O O . ILE A 1 102 ? -11.771 16.109 8.612 1.00 66.38 102 ILE A O 1
ATOM 823 N N . PRO A 1 103 ? -13.346 14.497 8.699 1.00 63.16 103 PRO A N 1
ATOM 824 C CA . PRO A 1 103 ? -13.814 14.870 10.026 1.00 63.16 103 PRO A CA 1
ATOM 825 C C . PRO A 1 103 ? -12.661 14.945 11.004 1.00 63.16 103 PRO A C 1
ATOM 827 O O . PRO A 1 103 ? -11.791 14.087 11.006 1.00 63.16 103 PRO A O 1
ATOM 830 N N . THR A 1 104 ? -12.655 15.948 11.866 1.00 65.50 104 THR A N 1
ATOM 831 C CA . THR A 1 104 ? -11.589 16.130 12.857 1.00 65.50 104 THR A CA 1
ATOM 832 C C . THR A 1 104 ? -11.450 14.957 13.830 1.00 65.50 104 THR A C 1
ATOM 834 O O . THR A 1 104 ? -10.395 14.791 14.427 1.00 65.50 104 THR A O 1
ATOM 837 N N . ASP A 1 105 ? -12.489 14.140 13.989 1.00 67.50 105 ASP A N 1
ATOM 838 C CA . ASP A 1 105 ? -12.518 12.925 14.806 1.00 67.50 105 ASP A CA 1
ATOM 839 C C . ASP A 1 105 ? -12.190 11.652 14.011 1.00 67.50 105 ASP A C 1
ATOM 841 O O . ASP A 1 105 ? -12.412 10.545 14.504 1.00 67.50 105 ASP A O 1
ATOM 845 N N . TRP A 1 106 ? -11.646 11.784 12.797 1.00 70.38 106 TRP A N 1
ATOM 846 C CA . TRP A 1 106 ? -11.386 10.662 11.902 1.00 70.38 106 TRP A CA 1
ATOM 847 C C . TRP A 1 106 ? -10.491 9.581 12.500 1.00 70.38 106 TRP A C 1
ATOM 849 O O . TRP A 1 106 ? -10.769 8.433 12.204 1.00 70.38 106 TRP A O 1
ATOM 859 N N . GLU A 1 107 ? -9.529 9.913 13.380 1.00 63.06 107 GLU A N 1
ATOM 860 C CA . GLU A 1 107 ? -8.694 8.966 14.160 1.00 63.06 107 GLU A CA 1
ATOM 861 C C . GLU A 1 107 ? -9.506 8.033 15.081 1.00 63.06 107 GLU A C 1
ATOM 863 O O . GLU A 1 107 ? -9.028 6.987 15.520 1.00 63.06 107 GLU A O 1
ATOM 868 N N . THR A 1 108 ? -10.774 8.361 15.308 1.00 68.56 108 THR A N 1
ATOM 869 C CA . THR A 1 108 ? -11.739 7.513 16.018 1.00 68.56 108 THR A CA 1
ATOM 870 C C . THR A 1 108 ? -12.964 7.166 15.175 1.00 68.56 108 THR A C 1
ATOM 872 O O . THR A 1 108 ? -13.768 6.319 15.572 1.00 68.56 108 THR A O 1
ATOM 875 N N . SER A 1 109 ? -13.107 7.787 14.003 1.00 61.47 109 SER A N 1
ATOM 876 C CA . SER A 1 109 ? -14.291 7.659 13.176 1.00 61.47 109 SER A CA 1
ATOM 877 C C . SER A 1 109 ? -14.119 6.607 12.087 1.00 61.47 109 SER A C 1
ATOM 879 O O . SER A 1 109 ? -13.327 6.739 11.162 1.00 61.47 109 SER A O 1
ATOM 881 N N . THR A 1 110 ? -14.949 5.568 12.147 1.00 62.75 110 THR A N 1
ATOM 882 C CA . THR A 1 110 ? -15.071 4.529 11.105 1.00 62.75 110 THR A CA 1
ATOM 883 C C . THR A 1 110 ? -15.902 4.993 9.900 1.00 62.75 110 THR A C 1
ATOM 885 O O . THR A 1 110 ? -16.290 4.203 9.040 1.00 62.75 110 THR A O 1
ATOM 888 N N . SER A 1 111 ? -16.232 6.283 9.855 1.00 56.62 111 SER A N 1
ATOM 889 C CA . SER A 1 111 ? -16.999 6.959 8.812 1.00 56.62 111 SER A CA 1
ATOM 890 C C . SER A 1 111 ? -16.575 8.435 8.748 1.00 56.62 111 SER A C 1
ATOM 892 O O . SER A 1 111 ? -16.319 9.040 9.778 1.00 56.62 111 SER A O 1
ATOM 894 N N . PRO A 1 112 ? -16.537 9.090 7.589 1.00 53.72 112 PRO A N 1
ATOM 895 C CA . PRO A 1 112 ? -17.055 8.653 6.318 1.00 53.72 112 PRO A CA 1
ATOM 896 C C . PRO A 1 112 ? -16.064 7.760 5.590 1.00 53.72 112 PRO A C 1
ATOM 898 O O . PRO A 1 112 ? -14.860 7.747 5.837 1.00 53.72 112 PRO A O 1
ATOM 901 N N . VAL A 1 113 ? -16.624 7.039 4.637 1.00 59.12 113 VAL A N 1
ATOM 902 C CA . VAL A 1 113 ? -15.843 6.293 3.680 1.00 59.12 113 VAL A CA 1
ATOM 903 C C . VAL A 1 113 ? -15.458 7.223 2.535 1.00 59.12 113 VAL A C 1
ATOM 905 O O . VAL A 1 113 ? -16.329 7.775 1.859 1.00 59.12 113 VAL A O 1
ATOM 908 N N . TYR A 1 114 ? -14.159 7.411 2.318 1.00 59.44 114 TYR A N 1
ATOM 909 C CA . TYR A 1 114 ? -13.658 8.156 1.158 1.00 59.44 114 TYR A CA 1
ATOM 910 C C . TYR A 1 114 ? -13.572 7.257 -0.062 1.00 59.44 114 TYR A C 1
ATOM 912 O O . TYR A 1 114 ? -13.477 6.047 0.050 1.00 59.44 114 TYR A O 1
ATOM 920 N N . ALA A 1 115 ? -13.590 7.877 -1.237 1.00 54.34 115 ALA A N 1
ATOM 921 C CA . ALA A 1 115 ? -13.935 7.255 -2.507 1.00 54.34 115 ALA A CA 1
ATOM 922 C C . ALA A 1 115 ? -15.433 6.895 -2.609 1.00 54.34 115 ALA A C 1
ATOM 924 O O . ALA A 1 115 ? -15.871 5.856 -2.122 1.00 54.34 115 ALA A O 1
ATOM 925 N N . PRO A 1 116 ? -16.234 7.709 -3.325 1.00 47.50 116 PRO A N 1
ATOM 926 C CA . PRO A 1 116 ? -17.699 7.592 -3.368 1.00 47.50 116 PRO A CA 1
ATOM 927 C C . PRO A 1 116 ? -18.228 6.285 -3.990 1.00 47.50 116 PRO A C 1
ATOM 929 O O . PRO A 1 116 ? -19.431 6.046 -3.981 1.00 47.50 116 PRO A O 1
ATOM 932 N N . TYR A 1 117 ? -17.339 5.440 -4.521 1.00 51.31 117 TYR A N 1
ATOM 933 C CA . TYR A 1 117 ? -17.648 4.135 -5.111 1.00 51.31 117 TYR A CA 1
ATOM 934 C C . TYR A 1 117 ? -17.042 2.958 -4.334 1.00 51.31 117 TYR A C 1
ATOM 936 O O . TYR A 1 117 ? -17.142 1.824 -4.790 1.00 51.31 117 TYR A O 1
ATOM 944 N N . ALA A 1 118 ? -16.384 3.211 -3.201 1.00 52.88 118 ALA A N 1
ATOM 945 C CA . ALA A 1 118 ? -15.720 2.184 -2.410 1.00 52.88 118 ALA A CA 1
ATOM 946 C C . ALA A 1 118 ? -16.081 2.342 -0.924 1.00 52.88 118 ALA A C 1
ATOM 948 O O . ALA A 1 118 ? -15.222 2.759 -0.153 1.00 52.88 118 ALA A O 1
ATOM 949 N N . PRO A 1 119 ? -17.325 1.998 -0.522 1.00 57.03 119 PRO A N 1
ATOM 950 C CA . PRO A 1 119 ? -17.889 2.169 0.828 1.00 57.03 119 PRO A CA 1
ATOM 951 C C . PRO A 1 119 ? -17.178 1.370 1.945 1.00 57.03 119 PRO A C 1
ATOM 953 O O . PRO A 1 119 ? -17.703 1.255 3.044 1.00 57.03 119 PRO A O 1
ATOM 956 N N . GLU A 1 120 ? -15.967 0.869 1.695 1.00 60.44 120 GLU A N 1
ATOM 957 C CA . GLU A 1 120 ? -15.119 0.143 2.643 1.00 60.44 120 GLU A CA 1
ATOM 958 C C . GLU A 1 120 ? -13.786 0.853 2.956 1.00 60.44 120 GLU A C 1
ATOM 960 O O . GLU A 1 120 ? -13.032 0.381 3.807 1.00 60.44 120 GLU A O 1
ATOM 965 N N . PHE A 1 121 ? -13.454 1.983 2.311 1.00 66.94 121 PHE A N 1
ATOM 966 C CA . PHE A 1 121 ? -12.238 2.720 2.672 1.00 66.94 121 PHE A CA 1
ATOM 967 C C . PHE A 1 121 ? -12.403 3.438 4.008 1.00 66.94 121 PHE A C 1
ATOM 969 O O . PHE A 1 121 ? -13.134 4.420 4.130 1.00 66.94 121 PHE A O 1
ATOM 976 N N . ASN A 1 122 ? -11.645 2.978 4.992 1.00 72.94 122 ASN A N 1
AT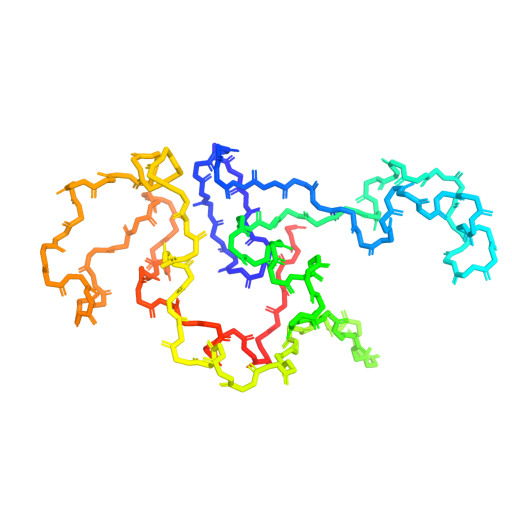OM 977 C CA . ASN A 1 122 ? -11.558 3.606 6.293 1.00 72.94 122 ASN A CA 1
ATOM 978 C C . ASN A 1 122 ? -10.189 4.285 6.437 1.00 72.94 122 ASN A C 1
ATOM 980 O O . ASN A 1 122 ? -9.159 3.616 6.344 1.00 72.94 122 ASN A O 1
ATOM 984 N N . VAL A 1 123 ? -10.160 5.597 6.683 1.00 74.12 123 VAL A N 1
ATOM 985 C CA . VAL A 1 123 ? -8.918 6.344 6.982 1.00 74.12 123 VAL A CA 1
ATOM 986 C C . VAL A 1 123 ? -8.211 5.822 8.233 1.00 74.12 123 VAL A C 1
ATOM 988 O O . VAL A 1 123 ? -7.001 5.982 8.359 1.00 74.12 123 VAL A O 1
ATOM 991 N N . LEU A 1 124 ? -8.942 5.105 9.088 1.00 78.88 124 LEU A N 1
ATOM 992 C CA . LEU A 1 124 ? -8.405 4.384 10.237 1.00 78.88 124 LEU A CA 1
ATOM 993 C C . LEU A 1 124 ? -7.683 3.090 9.913 1.00 78.88 124 LEU A C 1
ATOM 995 O O . LEU A 1 124 ? -7.194 2.435 10.828 1.00 78.88 124 LEU A O 1
ATOM 999 N N . THR A 1 125 ? -7.640 2.690 8.643 1.00 85.94 125 THR A N 1
ATOM 1000 C CA . THR A 1 125 ? -6.984 1.438 8.292 1.00 85.94 125 THR A CA 1
ATOM 1001 C C . THR A 1 125 ? -5.509 1.532 8.664 1.00 85.94 125 THR A C 1
ATOM 1003 O O . THR A 1 125 ? -4.765 2.371 8.146 1.00 85.94 125 THR A O 1
ATOM 1006 N N . THR A 1 126 ? -5.094 0.647 9.557 1.00 90.50 126 THR A N 1
ATOM 1007 C CA . THR A 1 126 ? -3.702 0.461 9.963 1.00 90.50 126 THR A CA 1
ATOM 1008 C C . THR A 1 126 ? -2.995 -0.555 9.069 1.00 90.50 126 THR A C 1
ATOM 1010 O O . THR A 1 126 ? -3.635 -1.389 8.423 1.00 90.50 126 THR A O 1
ATOM 1013 N N . PHE A 1 127 ? -1.657 -0.565 9.069 1.00 92.69 127 PHE A N 1
ATOM 1014 C CA . PHE A 1 127 ? -0.911 -1.664 8.436 1.00 92.69 127 PHE A CA 1
ATOM 1015 C C . PHE A 1 127 ? -1.214 -3.017 9.093 1.00 92.69 127 PHE A C 1
ATOM 1017 O O . PHE A 1 127 ? -1.270 -4.037 8.408 1.00 92.69 127 PHE A O 1
ATOM 1024 N N . GLY A 1 128 ? -1.452 -3.040 10.408 1.00 92.25 128 GLY A N 1
ATOM 1025 C CA . GLY A 1 128 ? -1.782 -4.260 11.139 1.00 92.25 128 GLY A CA 1
ATOM 1026 C C . GLY A 1 128 ? -3.100 -4.894 10.705 1.00 92.25 128 GLY A C 1
ATOM 1027 O O . GLY A 1 128 ? -3.200 -6.116 10.675 1.00 92.25 128 GLY A O 1
ATOM 1028 N N . GLU A 1 129 ? -4.091 -4.091 10.319 1.00 89.81 129 GLU A N 1
ATOM 1029 C CA . GLU A 1 129 ? -5.352 -4.592 9.758 1.00 89.81 129 GLU A CA 1
ATOM 1030 C C . GLU A 1 129 ? -5.216 -5.128 8.331 1.00 89.81 129 GLU A C 1
ATOM 1032 O O . GLU A 1 129 ? -6.142 -5.784 7.847 1.00 89.81 129 GLU A O 1
ATOM 1037 N N . LEU A 1 130 ? -4.111 -4.835 7.639 1.00 89.69 130 LEU A N 1
ATOM 1038 C CA . LEU A 1 130 ? -3.797 -5.416 6.335 1.00 89.69 130 LEU A CA 1
ATOM 1039 C C . LEU A 1 130 ? -2.984 -6.715 6.441 1.00 89.69 130 LEU A C 1
ATOM 1041 O O . LEU A 1 130 ? -2.988 -7.491 5.487 1.00 89.69 130 LEU A O 1
ATOM 1045 N N . ASP A 1 131 ? -2.308 -6.977 7.565 1.00 93.00 131 ASP A N 1
ATOM 1046 C CA . ASP A 1 131 ? -1.521 -8.202 7.754 1.00 93.00 131 ASP A CA 1
ATOM 1047 C C . ASP A 1 131 ? -2.421 -9.446 7.671 1.00 93.00 131 ASP A C 1
ATOM 1049 O O . ASP A 1 131 ? -3.406 -9.591 8.396 1.00 93.00 131 ASP A O 1
ATOM 1053 N N . GLY A 1 132 ? -2.087 -10.347 6.752 1.00 89.00 132 GLY A N 1
ATOM 1054 C CA . GLY A 1 132 ? -2.849 -11.549 6.431 1.00 89.00 132 GLY A CA 1
ATOM 1055 C C . GLY A 1 132 ? -4.086 -11.324 5.557 1.00 89.00 132 GLY A C 1
ATOM 1056 O O . GLY A 1 132 ? -4.769 -12.301 5.246 1.00 89.00 132 GLY A O 1
ATOM 1057 N N . LYS A 1 133 ? -4.405 -10.090 5.131 1.00 83.19 133 LYS A N 1
ATOM 1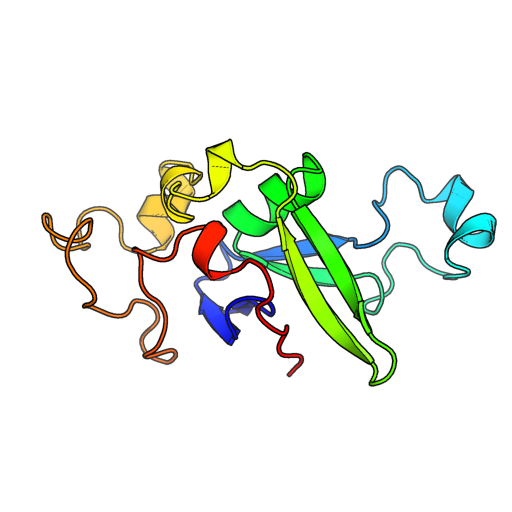058 C CA . LYS A 1 133 ? -5.548 -9.864 4.232 1.00 83.19 133 LYS A CA 1
ATOM 1059 C C . LYS A 1 133 ? -5.244 -10.334 2.808 1.00 83.19 133 LYS A C 1
ATOM 1061 O O . LYS A 1 133 ? -4.155 -10.053 2.297 1.00 83.19 133 LYS A O 1
ATOM 1066 N N . PRO A 1 134 ? -6.209 -11.001 2.146 1.00 83.56 134 PRO A N 1
ATOM 1067 C CA . PRO A 1 134 ? -6.047 -11.425 0.768 1.00 83.56 134 PRO A CA 1
ATOM 1068 C C . PRO A 1 134 ? -6.148 -10.242 -0.199 1.00 83.56 134 PRO A C 1
ATOM 1070 O O . PRO A 1 134 ? -7.029 -9.390 -0.061 1.00 83.56 134 PRO A O 1
ATOM 1073 N N . LEU A 1 135 ? -5.279 -10.222 -1.207 1.00 84.62 135 LEU A N 1
ATOM 1074 C CA . LEU A 1 135 ? -5.339 -9.277 -2.317 1.00 84.62 135 LEU A CA 1
ATOM 1075 C C . LEU A 1 135 ? -6.535 -9.599 -3.215 1.00 84.62 135 LEU A C 1
ATOM 1077 O O . LEU A 1 135 ? -6.951 -10.752 -3.364 1.00 84.62 135 LEU A O 1
ATOM 1081 N N . ARG A 1 136 ? -7.082 -8.559 -3.843 1.00 76.31 136 ARG A N 1
ATOM 1082 C CA . ARG A 1 136 ? -8.156 -8.670 -4.827 1.00 76.31 136 ARG A CA 1
ATOM 1083 C C . ARG A 1 136 ? -7.649 -8.174 -6.171 1.00 76.31 136 ARG A C 1
ATOM 1085 O O . ARG A 1 136 ? -7.340 -6.994 -6.338 1.00 76.31 136 ARG A O 1
ATOM 1092 N N . PHE A 1 137 ? -7.569 -9.098 -7.117 1.00 71.12 137 PHE A N 1
ATOM 1093 C CA . PHE A 1 137 ? -7.318 -8.780 -8.513 1.00 71.12 137 PHE A CA 1
ATOM 1094 C C . PHE A 1 137 ? -8.668 -8.516 -9.201 1.00 71.12 137 PHE A C 1
ATOM 1096 O O . PHE A 1 137 ? -9.617 -9.259 -8.933 1.00 71.12 137 PHE A O 1
ATOM 1103 N N . PRO A 1 138 ? -8.786 -7.441 -9.997 1.00 60.09 138 PRO A N 1
ATOM 1104 C CA . PRO A 1 138 ? -9.973 -7.175 -10.803 1.00 60.09 138 PRO A CA 1
ATOM 1105 C C . PRO A 1 138 ? -10.169 -8.199 -11.928 1.00 60.09 138 PRO A C 1
ATOM 1107 O O . PRO A 1 138 ? -9.172 -8.837 -12.339 1.00 60.09 138 PRO A O 1
#

Secondary structure (DSSP, 8-state):
-EEETTTTEEE-TTTEEEEESS-GGGGGGHHHHT--S-TT-GGGEEEEEHHHHHHHHTTSEEEEE-TT--EEEEE--GGGTT-BGGGG--HHHHHHHTGGGS-TTTTT---PPSSTT-TT--TT-BSTTTTTPBP---

Sequence (138 aa):
MLLCMVMNIGLPSSVVIASHIFRREHDRLKDYFVQIADIDDVRNGLLLFKPIESAFDDLDIAFLVDKEDQFTLKLFNPDFKSKLLVDSLTQKQWDALGGESIPTDWETSTSPVYAPYAPEFNVLTTFGELDGKPLRFP

Organism: NCBI:txid29920

Foldseek 3Di:
DDAAQLQRADAQPVQKDWAFLPHPVCVVCCCPPPNDPDSPPSVRTGTHGNLVRVCVVVVQWHWDADPVRWIAIAGDDVVQLQPFSCVPDDQVSCVRQPNPNQPPCLCVDQDDATDPVGRRHRSSDTVNNRHGGTTHDD